Protein AF-A0A958G835-F1 (afdb_monomer_lite)

Secondary structure (DSSP, 8-state):
---HHHHHHHHHHHHHHHHH--TT-HHHHHHHHHHHHHHHHHTT-HHHHHHHHHHHHHH-SSGGGGHHHHHHHHHHHHHHT-HHHHHHHHHHHHHH-TT-TTHHHHHHHHHHHHHHTT-HHHHHHHHHHHHHH-TT-TTGGGHHHHHHHHHHHHHHHHHHHTT-

pLDDT: mean 92.44, std 12.79, range [40.66, 98.88]

Sequence (164 aa):
LFVRNRSLEAKPFLIRALALLLPEELDYRQSTRYYLGFIAFFEGEYARAEGYFREIIAAAPAPVGQAPGYFGLAHIHYQHKDFQEVIDLCQQIIRLDAQFYDMETIAYFLCKSYMELALWQQLALFLPELLNRYPDGRYQSVYPELQKALQDSQRTAGNRMDLN

Radius of gyration: 18.67 Å; chains: 1; bounding box: 42×29×61 Å

Structure (mmCIF, N/CA/C/O backbone):
data_AF-A0A958G835-F1
#
_entry.id   AF-A0A958G835-F1
#
loop_
_atom_site.group_PDB
_atom_site.id
_atom_site.type_symbol
_atom_site.label_atom_id
_atom_site.label_alt_id
_atom_site.label_comp_id
_atom_site.label_asym_id
_atom_site.label_entity_id
_atom_site.label_seq_id
_atom_site.pdbx_PDB_ins_code
_atom_site.Cartn_x
_atom_site.Cartn_y
_atom_site.Cartn_z
_atom_site.occupancy
_atom_site.B_iso_or_equiv
_atom_site.auth_seq_id
_atom_site.auth_comp_id
_atom_site.auth_asym_id
_atom_site.auth_atom_id
_atom_site.pdbx_PDB_model_num
ATOM 1 N N . LEU A 1 1 ? 2.054 15.227 -5.617 1.00 40.66 1 LEU A N 1
ATOM 2 C CA . LEU A 1 1 ? 0.598 15.001 -5.783 1.00 40.66 1 LEU A CA 1
ATOM 3 C C . LEU A 1 1 ? 0.266 14.940 -7.272 1.00 40.66 1 LEU A C 1
ATOM 5 O O . LEU A 1 1 ? 0.269 15.960 -7.950 1.00 40.66 1 LEU A O 1
ATOM 9 N N . PHE A 1 2 ? 0.086 13.723 -7.783 1.00 42.00 2 PHE A N 1
ATOM 10 C CA . PHE A 1 2 ? -0.263 13.414 -9.171 1.00 42.00 2 PHE A CA 1
ATOM 11 C C . PHE A 1 2 ? -1.786 13.593 -9.310 1.00 42.00 2 PHE A C 1
ATOM 13 O O . PHE A 1 2 ? -2.561 12.775 -8.827 1.00 42.00 2 PHE A O 1
ATOM 20 N N . VAL A 1 3 ? -2.235 14.733 -9.837 1.00 47.31 3 VAL A N 1
ATOM 21 C CA . VAL A 1 3 ? -3.668 15.067 -9.924 1.00 47.31 3 VAL A CA 1
ATOM 22 C C . VAL A 1 3 ? -4.265 14.363 -11.146 1.00 47.31 3 VAL A C 1
ATOM 24 O O . VAL A 1 3 ? -3.707 14.495 -12.233 1.00 47.31 3 VAL A O 1
ATOM 27 N N . ARG A 1 4 ? -5.393 13.655 -10.968 1.00 53.97 4 ARG A N 1
ATOM 28 C CA . ARG A 1 4 ? -6.102 12.773 -11.932 1.00 53.97 4 ARG A CA 1
ATOM 29 C C . ARG A 1 4 ? -6.070 13.170 -13.423 1.00 53.97 4 ARG A C 1
ATOM 31 O O . ARG A 1 4 ? -6.043 12.279 -14.265 1.00 53.97 4 ARG A O 1
ATOM 38 N N . ASN A 1 5 ? -6.046 14.460 -13.765 1.00 52.59 5 ASN A N 1
ATOM 39 C CA . ASN A 1 5 ? -5.983 14.914 -15.162 1.00 52.59 5 ASN A CA 1
ATOM 40 C C . ASN A 1 5 ? -4.581 14.824 -15.793 1.00 52.59 5 ASN A C 1
ATOM 42 O O . ASN A 1 5 ? -4.466 14.513 -16.971 1.00 52.59 5 ASN A O 1
ATOM 46 N N . ARG A 1 6 ? -3.502 15.036 -15.027 1.00 56.19 6 ARG A N 1
ATOM 47 C CA . ARG A 1 6 ? -2.123 14.987 -15.559 1.00 56.19 6 ARG A CA 1
ATOM 48 C C . ARG A 1 6 ? -1.615 13.556 -15.758 1.00 56.19 6 ARG A C 1
ATOM 50 O O . ARG A 1 6 ? -0.723 13.326 -16.569 1.00 56.19 6 ARG A O 1
ATOM 57 N N . SER A 1 7 ? -2.194 12.588 -15.045 1.00 60.19 7 SER A N 1
ATOM 58 C CA . SER A 1 7 ? -1.881 11.160 -15.205 1.00 60.19 7 SER A CA 1
ATOM 59 C C . SER A 1 7 ? -2.231 10.614 -16.584 1.00 60.19 7 SER A C 1
ATOM 61 O O . SER A 1 7 ? -1.484 9.794 -17.115 1.00 60.19 7 SER A O 1
ATOM 63 N N . LEU A 1 8 ? -3.332 11.088 -17.173 1.00 62.44 8 LEU A N 1
ATOM 64 C CA . LEU A 1 8 ? -3.793 10.633 -18.485 1.00 62.44 8 LEU A CA 1
ATOM 65 C C . LEU A 1 8 ? -2.850 11.104 -19.601 1.00 62.44 8 LEU A C 1
ATOM 67 O O . LEU A 1 8 ? -2.545 10.341 -20.515 1.00 62.44 8 LEU A O 1
ATOM 71 N N . GLU A 1 9 ? -2.317 12.323 -19.485 1.00 79.69 9 GLU A N 1
ATOM 72 C CA . GLU A 1 9 ? -1.354 12.876 -20.444 1.00 79.69 9 GLU A CA 1
ATOM 73 C C . GLU A 1 9 ? 0.008 12.168 -20.381 1.00 79.69 9 GLU A C 1
ATOM 75 O O . GLU A 1 9 ? 0.647 11.978 -21.413 1.00 79.69 9 GLU A O 1
ATOM 80 N N . ALA A 1 10 ? 0.449 11.732 -19.195 1.00 83.44 10 ALA A N 1
ATOM 81 C CA . ALA A 1 10 ? 1.749 11.082 -19.007 1.00 83.44 10 ALA A CA 1
ATOM 82 C C . ALA A 1 10 ? 1.792 9.623 -19.503 1.00 83.44 10 ALA A C 1
ATOM 84 O O . ALA A 1 10 ? 2.851 9.143 -19.918 1.00 83.44 10 ALA A O 1
ATOM 85 N N . LYS A 1 11 ? 0.654 8.914 -19.484 1.00 90.31 11 LYS A N 1
ATOM 86 C CA . LYS A 1 11 ? 0.531 7.491 -19.856 1.00 90.31 11 LYS A CA 1
ATOM 87 C C . LYS A 1 11 ? 1.194 7.135 -21.201 1.00 90.31 11 LYS A C 1
ATOM 89 O O . LYS A 1 11 ? 2.030 6.228 -21.199 1.00 90.31 11 LYS A O 1
ATOM 94 N N . PRO A 1 12 ? 0.908 7.809 -22.337 1.00 90.81 12 PRO A N 1
ATOM 95 C CA . PRO A 1 12 ? 1.536 7.466 -23.618 1.00 90.81 12 PRO A CA 1
ATOM 96 C C . PRO A 1 12 ? 3.059 7.661 -23.616 1.00 90.81 12 PRO A C 1
ATOM 98 O O . PRO A 1 12 ? 3.778 6.854 -24.209 1.00 90.81 12 PRO A O 1
ATOM 101 N N . PHE A 1 13 ? 3.571 8.682 -22.921 1.00 92.00 13 PHE A N 1
ATOM 102 C CA . PHE A 1 13 ? 5.013 8.919 -22.815 1.00 92.00 13 PHE A CA 1
ATOM 103 C C . PHE A 1 13 ? 5.705 7.849 -21.971 1.00 92.00 13 PHE A C 1
ATOM 105 O O . PHE A 1 13 ? 6.768 7.377 -22.358 1.00 92.00 13 PHE A O 1
ATOM 112 N N . LEU A 1 14 ? 5.086 7.416 -20.870 1.00 93.19 14 LEU A N 1
ATOM 113 C CA . LEU A 1 14 ? 5.616 6.352 -20.014 1.00 93.19 14 LEU A CA 1
ATOM 114 C C . LEU A 1 14 ? 5.610 4.987 -20.714 1.00 93.19 14 LEU A C 1
ATOM 116 O O . LEU A 1 14 ? 6.579 4.242 -20.602 1.00 93.19 14 LEU A O 1
ATOM 120 N N . ILE A 1 15 ? 4.567 4.671 -21.491 1.00 93.56 15 ILE A N 1
ATOM 121 C CA . ILE A 1 15 ? 4.536 3.452 -22.319 1.00 93.56 15 ILE A CA 1
ATOM 122 C C . ILE A 1 15 ? 5.673 3.481 -23.343 1.00 93.56 15 ILE A C 1
ATOM 124 O O . ILE A 1 15 ? 6.408 2.503 -23.482 1.00 93.56 15 ILE A O 1
ATOM 128 N N . ARG A 1 16 ? 5.847 4.614 -24.039 1.00 93.75 16 ARG A N 1
ATOM 129 C CA . ARG A 1 16 ? 6.935 4.780 -25.006 1.00 93.75 16 ARG A CA 1
ATOM 130 C C . ARG A 1 16 ? 8.304 4.685 -24.336 1.00 93.75 16 ARG A C 1
ATOM 132 O O . ARG A 1 16 ? 9.181 4.029 -24.882 1.00 93.75 16 ARG A O 1
ATOM 139 N N . ALA A 1 17 ? 8.482 5.305 -23.172 1.00 92.81 17 ALA A N 1
ATOM 140 C CA . ALA A 1 17 ? 9.721 5.224 -22.408 1.00 92.81 17 ALA A CA 1
ATOM 141 C C . ALA A 1 17 ? 10.034 3.770 -22.034 1.00 92.81 17 ALA A C 1
ATOM 143 O O . ALA A 1 17 ? 11.113 3.289 -22.354 1.00 92.81 17 ALA A O 1
ATOM 144 N N . LEU A 1 18 ? 9.072 3.030 -21.470 1.00 93.81 18 LEU A N 1
ATOM 145 C CA . LEU A 1 18 ? 9.272 1.627 -21.088 1.00 93.81 18 LEU A CA 1
ATOM 146 C C . LEU A 1 18 ? 9.693 0.736 -22.267 1.00 93.81 18 LEU A C 1
ATOM 148 O O . LEU A 1 18 ? 10.475 -0.194 -22.076 1.00 93.81 18 LEU A O 1
ATOM 152 N N . ALA A 1 19 ? 9.184 1.021 -23.469 1.00 93.31 19 ALA A N 1
ATOM 153 C CA . ALA A 1 19 ? 9.539 0.301 -24.691 1.00 93.31 19 ALA A CA 1
ATOM 154 C C . ALA A 1 19 ? 10.948 0.634 -25.217 1.00 93.31 19 ALA A C 1
ATOM 156 O O . ALA A 1 19 ? 11.521 -0.170 -25.948 1.00 93.31 19 ALA A O 1
ATOM 157 N N . LEU A 1 20 ? 11.489 1.806 -24.874 1.00 94.50 20 LEU A N 1
ATOM 158 C CA . LEU A 1 20 ? 12.822 2.255 -25.288 1.00 94.50 20 LEU A CA 1
ATOM 159 C C . LEU A 1 20 ? 13.911 1.921 -24.261 1.00 94.50 20 LEU A C 1
ATOM 161 O O . LEU A 1 20 ? 15.076 1.859 -24.638 1.00 94.50 20 LEU A O 1
ATOM 165 N N . LEU A 1 21 ? 13.538 1.711 -22.994 1.00 94.38 21 LEU A N 1
ATOM 166 C CA . LEU A 1 21 ? 14.477 1.404 -21.918 1.00 94.38 21 LEU A CA 1
ATOM 167 C C . LEU A 1 21 ? 15.092 0.008 -22.071 1.00 94.38 21 LEU A C 1
ATOM 169 O O . LEU A 1 21 ? 14.379 -1.006 -22.138 1.00 94.38 21 LEU A O 1
ATOM 173 N N . LEU A 1 22 ? 16.419 -0.031 -22.031 1.00 92.75 22 LEU A N 1
ATOM 174 C CA . LEU A 1 22 ? 17.227 -1.240 -22.088 1.00 92.75 22 LEU A CA 1
ATOM 175 C C . LEU A 1 22 ? 17.101 -2.051 -20.785 1.00 92.75 22 LEU A C 1
ATOM 177 O O . LEU A 1 22 ? 16.821 -1.477 -19.731 1.00 92.75 22 LEU A O 1
ATOM 181 N N . PRO A 1 23 ? 17.289 -3.384 -20.808 1.00 86.94 23 PRO A N 1
ATOM 182 C CA . PRO A 1 23 ? 17.172 -4.227 -19.613 1.00 86.94 23 PRO A CA 1
ATOM 183 C C . PRO A 1 23 ? 18.039 -3.784 -18.422 1.00 86.94 23 PRO A C 1
ATOM 185 O O . PRO A 1 23 ? 17.600 -3.902 -17.279 1.00 86.94 23 PRO A O 1
ATOM 188 N N . GLU A 1 24 ? 19.233 -3.256 -18.686 1.00 90.06 24 GLU A N 1
ATOM 189 C CA . GLU A 1 24 ? 20.180 -2.726 -17.700 1.00 90.06 24 GLU A CA 1
ATOM 190 C C . GLU A 1 24 ? 19.716 -1.420 -17.034 1.00 90.06 24 GLU A C 1
ATOM 192 O O . GLU A 1 24 ? 20.169 -1.094 -15.939 1.00 90.06 24 GLU A O 1
ATOM 197 N N . GLU A 1 25 ? 18.762 -0.701 -17.630 1.00 91.69 25 GLU A N 1
ATOM 198 C CA . GLU A 1 25 ? 18.178 0.534 -17.089 1.00 91.69 25 GLU A CA 1
ATOM 199 C C . GLU A 1 25 ? 17.079 0.230 -16.057 1.00 91.69 25 GLU A C 1
ATOM 201 O O . GLU A 1 25 ? 15.979 0.794 -16.074 1.00 91.69 25 GLU A O 1
ATOM 206 N N . LEU A 1 26 ? 17.366 -0.714 -15.159 1.00 92.00 26 LEU A N 1
ATOM 207 C CA . LEU A 1 26 ? 16.387 -1.330 -14.272 1.00 92.00 26 LEU A CA 1
ATOM 208 C C . LEU A 1 26 ? 15.650 -0.296 -13.419 1.00 92.00 26 LEU A C 1
ATOM 210 O O . LEU A 1 26 ? 14.424 -0.325 -13.378 1.00 92.00 26 LEU A O 1
ATOM 214 N N . ASP A 1 27 ? 16.358 0.662 -12.824 1.00 91.81 27 ASP A N 1
ATOM 215 C CA . ASP A 1 27 ? 15.759 1.696 -11.970 1.00 91.81 27 ASP A CA 1
ATOM 216 C C . ASP A 1 27 ? 14.719 2.542 -12.721 1.00 91.81 27 ASP A C 1
ATOM 218 O O . ASP A 1 27 ? 13.626 2.810 -12.206 1.00 91.81 27 ASP A O 1
ATOM 222 N N . TYR A 1 28 ? 15.006 2.901 -13.976 1.00 94.12 28 TYR A N 1
ATOM 223 C CA . TYR A 1 28 ? 14.070 3.636 -14.826 1.00 94.12 28 TYR A CA 1
ATOM 224 C C . TYR A 1 28 ? 12.887 2.763 -15.235 1.00 94.12 28 TYR A C 1
ATOM 226 O O . TYR A 1 28 ? 11.746 3.234 -15.229 1.00 94.12 28 TYR A O 1
ATOM 234 N N . ARG A 1 29 ? 13.115 1.480 -15.540 1.00 96.12 29 ARG A N 1
ATOM 235 C CA . ARG A 1 29 ? 12.037 0.535 -15.873 1.00 96.12 29 ARG A CA 1
ATOM 236 C C . ARG A 1 29 ? 11.110 0.316 -14.686 1.00 96.12 29 ARG A C 1
ATOM 238 O O . ARG A 1 29 ? 9.893 0.340 -14.861 1.00 96.12 29 ARG A O 1
ATOM 245 N N . GLN A 1 30 ? 11.667 0.142 -13.489 1.00 95.56 30 GLN A N 1
ATOM 246 C CA . GLN A 1 30 ? 10.905 -0.048 -12.259 1.00 95.56 30 GLN A CA 1
ATOM 247 C C . GLN A 1 30 ? 10.095 1.195 -11.906 1.00 95.56 30 GLN A C 1
ATOM 249 O O . GLN A 1 30 ? 8.887 1.102 -11.689 1.00 95.56 30 GLN A O 1
ATOM 254 N N . SER A 1 31 ? 10.722 2.370 -11.960 1.00 95.31 31 SER A N 1
ATOM 255 C CA . SER A 1 31 ? 10.029 3.645 -11.750 1.00 95.31 31 SER A CA 1
ATOM 256 C C . SER A 1 31 ? 8.904 3.851 -12.773 1.00 95.31 31 SER A C 1
ATOM 258 O O . SER A 1 31 ? 7.793 4.239 -12.420 1.00 95.31 31 SER A O 1
ATOM 260 N N . THR A 1 32 ? 9.151 3.534 -14.048 1.00 96.56 32 THR A N 1
ATOM 261 C CA . THR A 1 32 ? 8.147 3.666 -15.118 1.00 96.56 32 THR A CA 1
ATOM 262 C C . THR A 1 32 ? 6.964 2.723 -14.905 1.00 96.56 32 THR A C 1
ATOM 264 O O . THR A 1 32 ? 5.814 3.150 -15.012 1.00 96.56 32 THR A O 1
ATOM 267 N N . ARG A 1 33 ? 7.221 1.457 -14.549 1.00 97.56 33 ARG A N 1
ATOM 268 C CA . ARG A 1 33 ? 6.175 0.484 -14.188 1.00 97.56 33 ARG A CA 1
ATOM 269 C C . ARG A 1 33 ? 5.378 0.933 -12.977 1.00 97.56 33 ARG A C 1
ATOM 271 O O . ARG A 1 33 ? 4.159 0.832 -13.005 1.00 97.56 33 ARG A O 1
ATOM 278 N N . TYR A 1 34 ? 6.041 1.469 -11.957 1.00 97.56 34 TYR A N 1
ATOM 279 C CA . TYR A 1 34 ? 5.384 1.998 -10.767 1.00 97.56 34 TYR A CA 1
ATOM 280 C C . TYR A 1 34 ? 4.352 3.072 -11.138 1.00 97.56 34 TYR A C 1
ATOM 282 O O . TYR A 1 34 ? 3.178 2.956 -10.783 1.00 97.56 34 TYR A O 1
ATOM 290 N N . TYR A 1 35 ? 4.742 4.068 -11.941 1.00 96.31 35 TYR A N 1
ATOM 291 C CA . TYR A 1 35 ? 3.813 5.108 -12.391 1.00 96.31 35 TYR A CA 1
ATOM 292 C C . TYR A 1 35 ? 2.697 4.567 -13.289 1.00 96.31 35 TYR A C 1
ATOM 294 O O . TYR A 1 35 ? 1.542 4.947 -13.110 1.00 96.31 35 TYR A O 1
ATOM 302 N N . LEU A 1 36 ? 3.007 3.665 -14.226 1.00 97.19 36 LEU A N 1
ATOM 303 C CA . LEU A 1 36 ? 1.992 3.030 -15.073 1.00 97.19 36 LEU A CA 1
ATOM 304 C C . LEU A 1 36 ? 0.996 2.191 -14.260 1.00 97.19 36 LEU A C 1
ATOM 306 O O . LEU A 1 36 ? -0.196 2.217 -14.561 1.00 97.19 36 LEU A O 1
ATOM 310 N N . GLY A 1 37 ? 1.465 1.511 -13.212 1.00 97.75 37 GLY A N 1
ATOM 311 C CA . GLY A 1 37 ? 0.640 0.774 -12.259 1.00 97.75 37 GLY A CA 1
ATOM 312 C C . GLY A 1 37 ? -0.364 1.680 -11.560 1.00 97.75 37 GLY A C 1
ATOM 313 O O . GLY A 1 37 ? -1.563 1.416 -11.594 1.00 97.75 37 GLY A O 1
ATOM 314 N N . PHE A 1 38 ? 0.096 2.804 -11.006 1.00 96.81 38 PHE A N 1
ATOM 315 C CA . PHE A 1 38 ? -0.798 3.764 -10.357 1.00 96.81 38 PHE A CA 1
ATOM 316 C C . PHE A 1 38 ? -1.732 4.483 -11.335 1.00 96.81 38 PHE A C 1
ATOM 318 O O . PHE A 1 38 ? -2.890 4.713 -10.997 1.00 96.81 38 PHE A O 1
ATOM 325 N N . ILE A 1 39 ? -1.286 4.799 -12.555 1.00 95.62 39 ILE A N 1
ATOM 326 C CA . ILE A 1 39 ? -2.170 5.341 -13.600 1.00 95.62 39 ILE A CA 1
ATOM 327 C C . ILE A 1 39 ? -3.304 4.351 -13.897 1.00 95.62 39 ILE A C 1
ATOM 329 O O . ILE A 1 39 ? -4.468 4.733 -13.803 1.00 95.62 39 ILE A O 1
ATOM 333 N N . ALA A 1 40 ? -2.970 3.084 -14.164 1.00 96.19 40 ALA A N 1
ATOM 334 C CA . ALA A 1 40 ? -3.956 2.036 -14.415 1.00 96.19 40 ALA A CA 1
ATOM 335 C C . ALA A 1 40 ? -4.910 1.851 -13.220 1.00 96.19 40 ALA A C 1
ATOM 337 O O . ALA A 1 40 ? -6.119 1.743 -13.407 1.00 96.19 40 ALA A O 1
ATOM 338 N N . PHE A 1 41 ? -4.397 1.895 -11.985 1.00 97.00 41 PHE A N 1
ATOM 339 C CA . PHE A 1 41 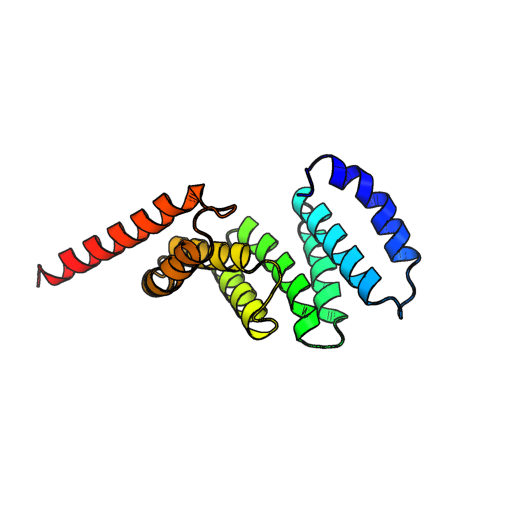? -5.213 1.844 -10.769 1.00 97.00 41 PHE A CA 1
ATOM 340 C C . PHE A 1 41 ? -6.233 2.991 -10.708 1.00 97.00 41 PHE A C 1
ATOM 342 O O . PHE A 1 41 ? -7.413 2.755 -10.449 1.00 97.00 41 PHE A O 1
ATOM 349 N N . PHE A 1 42 ? -5.811 4.231 -10.978 1.00 94.31 42 PHE A N 1
ATOM 350 C CA . PHE A 1 42 ? -6.707 5.392 -10.947 1.00 94.31 42 PHE A CA 1
ATOM 351 C C . PHE A 1 42 ? -7.730 5.413 -12.090 1.00 94.31 42 PHE A C 1
ATOM 353 O O . PHE A 1 42 ? -8.775 6.048 -11.941 1.00 94.31 42 PHE A O 1
ATOM 360 N N . GLU A 1 43 ? -7.451 4.724 -13.197 1.00 94.00 43 GLU A N 1
ATOM 361 C CA . GLU A 1 43 ? -8.391 4.485 -14.301 1.00 94.00 43 GLU A CA 1
ATOM 362 C C . GLU A 1 43 ? -9.346 3.305 -14.033 1.00 94.00 43 GLU A C 1
ATOM 364 O O . GLU A 1 43 ? -10.263 3.072 -14.816 1.00 94.00 43 GLU A O 1
ATOM 369 N N . GLY A 1 44 ? -9.159 2.564 -12.933 1.00 95.12 44 GLY A N 1
ATOM 370 C CA . GLY A 1 44 ? -9.935 1.360 -12.616 1.00 95.12 44 GLY A CA 1
ATOM 371 C C . GLY A 1 44 ? -9.497 0.109 -13.388 1.00 95.12 44 GLY A C 1
ATOM 372 O O . GLY A 1 44 ? -10.145 -0.931 -13.298 1.00 95.12 44 GLY A O 1
ATOM 373 N N . GLU A 1 45 ? -8.383 0.167 -14.124 1.00 97.38 45 GLU A N 1
ATOM 374 C CA . GLU A 1 45 ? -7.779 -0.964 -14.838 1.00 97.38 45 GLU A CA 1
ATOM 375 C C . GLU A 1 45 ? -6.981 -1.862 -13.859 1.00 97.38 45 GLU A C 1
ATOM 377 O O . GLU A 1 45 ? -5.777 -2.074 -14.026 1.00 97.38 45 GLU A O 1
ATOM 382 N N . TYR A 1 46 ? -7.627 -2.391 -12.811 1.00 97.56 46 TYR A N 1
ATOM 383 C CA . TYR A 1 46 ? -6.943 -3.067 -11.692 1.00 97.56 46 TYR A CA 1
ATOM 384 C C . TYR A 1 46 ? -6.080 -4.262 -12.113 1.00 97.56 46 TYR A C 1
ATOM 386 O O . TYR A 1 46 ? -4.950 -4.382 -11.649 1.00 97.56 46 TYR A O 1
ATOM 394 N N . ALA A 1 47 ? -6.548 -5.096 -13.047 1.00 98.25 47 ALA A N 1
ATOM 395 C CA . ALA A 1 47 ? -5.768 -6.233 -13.548 1.00 98.25 47 ALA A CA 1
ATOM 396 C C . ALA A 1 47 ? -4.466 -5.792 -14.246 1.00 98.25 47 ALA A C 1
ATOM 398 O O . ALA A 1 47 ? -3.427 -6.444 -14.146 1.00 98.25 47 ALA A O 1
ATOM 399 N N . ARG A 1 48 ? -4.501 -4.650 -14.940 1.00 97.94 48 ARG A N 1
ATOM 400 C CA . ARG A 1 48 ? -3.317 -4.084 -15.591 1.00 97.94 48 ARG A CA 1
ATOM 401 C C . ARG A 1 48 ? -2.379 -3.443 -14.570 1.00 97.94 48 ARG A C 1
ATOM 403 O O . ARG A 1 48 ? -1.166 -3.614 -14.675 1.00 97.94 48 ARG A O 1
ATOM 410 N N . ALA A 1 49 ? -2.934 -2.737 -13.585 1.00 98.56 49 ALA A N 1
ATOM 411 C CA . ALA A 1 49 ? -2.171 -2.189 -12.468 1.00 98.56 49 ALA A CA 1
ATOM 412 C C . ALA A 1 49 ? -1.408 -3.297 -11.727 1.00 98.56 49 ALA A C 1
ATOM 414 O O . ALA A 1 49 ? -0.200 -3.192 -11.521 1.00 98.56 49 ALA A O 1
ATOM 415 N N . GLU A 1 50 ? -2.096 -4.398 -11.420 1.00 98.69 50 GLU A N 1
ATOM 416 C CA . GLU A 1 50 ? -1.514 -5.590 -10.809 1.00 98.69 50 GLU A CA 1
ATOM 417 C C . GLU A 1 50 ? -0.365 -6.161 -11.646 1.00 98.69 50 GLU A C 1
ATOM 419 O O . GLU A 1 50 ? 0.697 -6.451 -11.096 1.00 98.69 50 GLU A O 1
ATOM 424 N N . GLY A 1 51 ? -0.534 -6.268 -12.970 1.00 98.62 51 GLY A N 1
ATOM 425 C CA . GLY A 1 51 ? 0.529 -6.704 -13.878 1.00 98.62 51 GLY A CA 1
ATOM 426 C C . GLY A 1 51 ? 1.803 -5.867 -13.736 1.00 98.62 51 GLY A C 1
ATOM 427 O O . GLY A 1 51 ? 2.883 -6.419 -13.520 1.00 98.62 51 GLY A O 1
ATOM 428 N N . TYR A 1 52 ? 1.679 -4.535 -13.754 1.00 98.62 52 TYR A N 1
ATOM 429 C CA . TYR A 1 52 ? 2.826 -3.643 -13.564 1.00 98.62 52 TYR A CA 1
ATOM 430 C C . TYR A 1 52 ? 3.496 -3.827 -12.198 1.00 98.62 52 TYR A C 1
ATOM 432 O O . TYR A 1 52 ? 4.722 -3.900 -12.126 1.00 98.62 52 TYR A O 1
ATOM 440 N N . PHE A 1 53 ? 2.719 -3.937 -11.119 1.00 98.75 53 PHE A N 1
ATOM 441 C CA . PHE A 1 53 ? 3.267 -4.112 -9.773 1.00 98.75 53 PHE A CA 1
ATOM 442 C C . PHE A 1 53 ? 3.931 -5.481 -9.571 1.00 98.75 53 PHE A C 1
ATOM 444 O O . PHE A 1 53 ? 4.981 -5.566 -8.930 1.00 98.75 53 PHE A O 1
ATOM 451 N N . ARG A 1 54 ? 3.390 -6.548 -10.170 1.00 98.62 54 ARG A N 1
ATOM 452 C CA . ARG A 1 54 ? 4.011 -7.882 -10.162 1.00 98.62 54 ARG A CA 1
ATOM 453 C C . ARG A 1 54 ? 5.314 -7.920 -10.952 1.00 98.62 54 ARG A C 1
ATOM 455 O O . ARG A 1 54 ? 6.261 -8.567 -10.511 1.00 98.62 54 ARG A O 1
ATOM 462 N N . GLU A 1 55 ? 5.407 -7.195 -12.066 1.00 98.19 55 GLU A N 1
ATOM 463 C CA . GLU A 1 55 ? 6.675 -7.047 -12.787 1.00 98.19 55 GLU A CA 1
ATOM 464 C C . GLU A 1 55 ? 7.746 -6.346 -11.941 1.00 98.19 55 GLU A C 1
ATOM 466 O O . GLU A 1 55 ? 8.926 -6.681 -12.071 1.00 98.19 55 GLU A O 1
ATOM 471 N N . ILE A 1 56 ? 7.358 -5.420 -11.051 1.00 98.31 56 ILE A N 1
ATOM 472 C CA . ILE A 1 56 ? 8.306 -4.800 -10.116 1.00 98.31 56 ILE A CA 1
ATOM 473 C C . ILE A 1 56 ? 8.882 -5.833 -9.160 1.00 98.31 56 ILE A C 1
ATOM 475 O O . ILE A 1 56 ? 10.100 -5.951 -9.044 1.00 98.31 56 ILE A O 1
ATOM 479 N N . ILE A 1 57 ? 8.008 -6.625 -8.537 1.00 98.44 57 ILE A N 1
ATOM 480 C CA . ILE A 1 57 ? 8.401 -7.681 -7.599 1.00 98.44 57 ILE A CA 1
ATOM 481 C C . ILE A 1 57 ? 9.317 -8.701 -8.290 1.00 98.44 57 ILE A C 1
ATOM 483 O O . ILE A 1 57 ? 10.364 -9.052 -7.751 1.00 98.44 57 ILE A O 1
ATOM 487 N N . ALA A 1 58 ? 8.951 -9.151 -9.493 1.00 97.69 58 ALA A N 1
ATOM 488 C CA . ALA A 1 58 ? 9.676 -10.195 -10.213 1.00 97.69 58 ALA A CA 1
ATOM 489 C C . ALA A 1 58 ? 11.060 -9.752 -10.714 1.00 97.69 58 ALA A C 1
ATOM 491 O O . ALA A 1 58 ? 11.978 -10.565 -10.771 1.00 97.69 58 ALA A O 1
ATOM 492 N N . ALA A 1 59 ? 11.215 -8.480 -11.091 1.00 96.31 59 ALA A N 1
ATOM 493 C CA . ALA A 1 59 ? 12.466 -7.956 -11.639 1.00 96.31 59 ALA A CA 1
ATOM 494 C C . ALA A 1 59 ? 13.339 -7.230 -10.597 1.00 96.31 59 ALA A C 1
ATOM 496 O O . ALA A 1 59 ? 14.346 -6.626 -10.965 1.00 96.31 59 ALA A O 1
ATOM 497 N N . ALA A 1 60 ? 12.969 -7.250 -9.313 1.00 95.69 60 ALA A N 1
ATOM 498 C CA . ALA A 1 60 ? 13.775 -6.658 -8.252 1.00 95.69 60 ALA A CA 1
ATOM 499 C C . ALA A 1 60 ? 15.058 -7.485 -8.011 1.00 95.69 60 ALA A C 1
ATOM 501 O O . ALA A 1 60 ? 14.966 -8.683 -7.741 1.00 95.69 60 ALA A O 1
ATOM 502 N N . PRO A 1 61 ? 16.256 -6.871 -8.045 1.00 94.12 61 PRO A N 1
ATOM 503 C CA . PRO A 1 61 ? 17.522 -7.592 -7.884 1.00 94.12 61 PRO A CA 1
ATOM 504 C C . PRO A 1 61 ? 17.809 -7.958 -6.421 1.00 94.12 61 PRO A C 1
ATOM 506 O O . PRO A 1 61 ? 18.618 -8.838 -6.140 1.00 94.12 61 PRO A O 1
ATOM 509 N N . ALA A 1 62 ? 17.147 -7.278 -5.483 1.00 95.62 62 ALA A N 1
ATOM 510 C CA . ALA A 1 62 ? 17.246 -7.504 -4.052 1.00 95.62 62 ALA A CA 1
ATOM 511 C C . ALA A 1 62 ? 15.852 -7.407 -3.408 1.00 95.62 62 ALA A C 1
ATOM 513 O O . ALA A 1 62 ? 14.994 -6.694 -3.940 1.00 95.62 62 ALA A O 1
ATOM 514 N N . PRO A 1 63 ? 15.623 -8.053 -2.246 1.00 95.88 63 PRO A N 1
ATOM 515 C CA . PRO A 1 63 ? 14.310 -8.078 -1.598 1.00 95.88 63 PRO A CA 1
ATOM 516 C C . PRO A 1 63 ? 13.709 -6.688 -1.344 1.00 95.88 63 PRO A C 1
ATOM 518 O O . PRO A 1 63 ? 12.526 -6.482 -1.600 1.00 95.88 63 PRO A O 1
ATOM 521 N N . VAL A 1 64 ? 14.525 -5.712 -0.927 1.00 96.75 64 VAL A N 1
ATOM 522 C CA . VAL A 1 64 ? 14.088 -4.321 -0.691 1.00 96.75 64 VAL A CA 1
ATOM 523 C C . VAL A 1 64 ? 13.430 -3.694 -1.930 1.00 96.75 64 VAL A C 1
ATOM 525 O O . VAL A 1 64 ? 12.432 -2.987 -1.820 1.00 96.75 64 VAL A O 1
ATOM 528 N N . GLY A 1 65 ? 13.904 -4.034 -3.135 1.00 96.81 65 GLY A N 1
ATOM 529 C CA . GLY A 1 65 ? 13.363 -3.524 -4.398 1.00 96.81 65 GLY A CA 1
ATOM 530 C C . GLY A 1 65 ? 11.968 -4.052 -4.748 1.00 96.81 65 GLY A C 1
ATOM 531 O O . GLY A 1 65 ? 11.342 -3.538 -5.670 1.00 96.81 65 GLY A O 1
ATOM 532 N N . GLN A 1 66 ? 11.458 -5.055 -4.024 1.00 98.31 66 GLN A N 1
ATOM 533 C CA . GLN A 1 66 ? 10.098 -5.572 -4.212 1.00 98.31 66 GLN A CA 1
ATOM 534 C C . GLN A 1 66 ? 9.042 -4.710 -3.508 1.00 98.31 66 GLN A C 1
ATOM 536 O O . GLN A 1 66 ? 7.872 -4.734 -3.898 1.00 98.31 66 GLN A O 1
ATOM 541 N N . ALA A 1 67 ? 9.438 -3.943 -2.484 1.00 98.50 67 ALA A N 1
ATOM 542 C CA . ALA A 1 67 ? 8.531 -3.153 -1.655 1.00 98.50 67 ALA A CA 1
ATOM 543 C C . ALA A 1 67 ? 7.600 -2.219 -2.461 1.00 98.50 67 ALA A C 1
ATOM 545 O O . ALA A 1 67 ? 6.397 -2.223 -2.189 1.00 98.50 67 ALA A O 1
ATOM 546 N N . PRO A 1 68 ? 8.061 -1.494 -3.507 1.00 98.50 68 PRO A N 1
ATOM 547 C CA . PRO A 1 68 ? 7.175 -0.647 -4.310 1.00 98.50 68 PRO A CA 1
ATOM 548 C C . PRO A 1 68 ? 6.076 -1.421 -5.050 1.00 98.50 68 PRO A C 1
ATOM 550 O O . PRO A 1 68 ? 4.975 -0.901 -5.227 1.00 98.50 68 PRO A O 1
ATOM 553 N N . GLY A 1 69 ? 6.346 -2.662 -5.466 1.00 98.69 69 GLY A N 1
ATOM 554 C CA . GLY A 1 69 ? 5.344 -3.515 -6.101 1.00 98.69 69 GLY A CA 1
ATOM 555 C C . GLY A 1 69 ? 4.295 -3.999 -5.100 1.00 98.69 69 GLY A C 1
ATOM 556 O O . GLY A 1 69 ? 3.101 -3.850 -5.349 1.00 98.69 69 GLY A O 1
ATOM 557 N N . TYR A 1 70 ? 4.714 -4.478 -3.923 1.00 98.88 70 TYR A N 1
ATOM 558 C CA . TYR A 1 70 ? 3.770 -4.841 -2.857 1.00 98.88 70 TYR A CA 1
ATOM 559 C C . TYR A 1 70 ? 2.920 -3.650 -2.400 1.00 98.88 70 TYR A C 1
ATOM 561 O O . TYR A 1 70 ? 1.733 -3.816 -2.134 1.00 98.88 70 TYR A O 1
ATOM 569 N N . PHE A 1 71 ? 3.485 -2.440 -2.376 1.00 98.88 71 PHE A N 1
ATOM 570 C CA . PHE A 1 71 ? 2.747 -1.217 -2.055 1.00 98.88 71 PHE A CA 1
ATOM 571 C C . PHE A 1 71 ? 1.623 -0.925 -3.056 1.00 98.88 71 PHE A C 1
ATOM 573 O O . PHE A 1 71 ? 0.508 -0.579 -2.658 1.00 98.88 71 PHE A O 1
ATOM 580 N N . GLY A 1 72 ? 1.887 -1.114 -4.350 1.00 98.69 72 GLY A N 1
ATOM 581 C CA . GLY A 1 72 ? 0.865 -1.015 -5.388 1.00 98.69 72 GLY A CA 1
ATOM 582 C C . GLY A 1 72 ? -0.230 -2.077 -5.255 1.00 98.69 72 GLY A C 1
ATOM 583 O O . GLY A 1 72 ? -1.414 -1.759 -5.362 1.00 98.69 72 GLY A O 1
ATOM 584 N N . LEU A 1 73 ? 0.137 -3.324 -4.938 1.00 98.88 73 LEU A N 1
ATOM 585 C CA . LEU A 1 73 ? -0.838 -4.389 -4.666 1.00 98.88 73 LEU A CA 1
ATOM 586 C C . LEU A 1 73 ? -1.698 -4.081 -3.433 1.00 98.88 73 LEU A C 1
ATOM 588 O O . LEU A 1 73 ? -2.908 -4.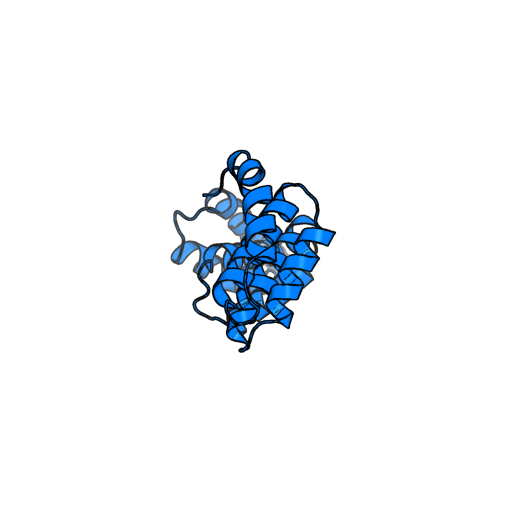295 -3.473 1.00 98.88 73 LEU A O 1
ATOM 592 N N . ALA A 1 74 ? -1.116 -3.510 -2.374 1.00 98.88 74 ALA A N 1
ATOM 593 C CA . ALA A 1 74 ? -1.864 -3.116 -1.182 1.00 98.88 74 ALA A CA 1
ATOM 594 C C . ALA A 1 74 ? -2.950 -2.078 -1.511 1.00 98.88 74 ALA A C 1
ATOM 596 O O . ALA A 1 74 ? -4.050 -2.159 -0.976 1.00 98.88 74 ALA A O 1
ATOM 597 N N . HIS A 1 75 ? -2.694 -1.150 -2.442 1.00 98.75 75 HIS A N 1
ATOM 598 C CA . HIS A 1 75 ? -3.714 -0.202 -2.911 1.00 98.75 75 HIS A CA 1
ATOM 599 C C . HIS A 1 75 ? -4.871 -0.893 -3.637 1.00 98.75 75 HIS A C 1
ATOM 601 O O . HIS A 1 75 ? -6.028 -0.528 -3.427 1.00 98.75 75 HIS A O 1
ATOM 607 N N . ILE A 1 76 ? -4.570 -1.887 -4.478 1.00 98.75 76 ILE A N 1
ATOM 608 C CA . ILE A 1 76 ? -5.587 -2.666 -5.198 1.00 98.75 76 ILE A CA 1
ATOM 609 C C . ILE A 1 76 ? -6.465 -3.433 -4.205 1.00 98.75 76 ILE A C 1
ATOM 611 O O . ILE A 1 76 ? -7.686 -3.299 -4.242 1.00 98.75 76 ILE A O 1
ATOM 615 N N . HIS A 1 77 ? -5.858 -4.175 -3.280 1.00 98.81 77 HIS A N 1
ATOM 616 C CA . HIS A 1 77 ? -6.601 -4.934 -2.271 1.00 98.81 77 HIS A CA 1
ATOM 617 C C . HIS A 1 77 ? -7.404 -4.027 -1.338 1.00 98.81 77 HIS A C 1
ATOM 619 O O . HIS A 1 77 ? -8.564 -4.307 -1.046 1.00 98.81 77 HIS A O 1
ATOM 625 N N . TYR A 1 78 ? -6.848 -2.878 -0.950 1.00 98.69 78 TYR A N 1
ATOM 626 C CA . TYR A 1 78 ? -7.572 -1.894 -0.153 1.00 98.69 78 TYR A CA 1
ATOM 627 C C . TYR A 1 78 ? -8.808 -1.358 -0.889 1.00 98.69 78 TYR A C 1
ATOM 629 O O . TYR A 1 78 ? -9.885 -1.248 -0.303 1.00 98.69 78 TYR A O 1
ATOM 637 N N . GLN A 1 79 ? -8.686 -1.086 -2.190 1.00 98.25 79 GLN A N 1
ATOM 638 C CA . GLN A 1 79 ? -9.804 -0.669 -3.037 1.00 98.25 79 GLN A CA 1
ATOM 639 C C . GLN A 1 79 ? -10.892 -1.750 -3.158 1.00 98.25 79 GLN A C 1
ATOM 641 O O . GLN A 1 79 ? -12.076 -1.417 -3.225 1.00 98.25 79 GLN A O 1
ATOM 646 N N . HIS A 1 80 ? -10.511 -3.029 -3.155 1.00 98.38 80 HIS A N 1
ATOM 647 C CA . HIS A 1 80 ? -11.441 -4.162 -3.138 1.00 98.38 80 HIS A CA 1
ATOM 648 C C . HIS A 1 80 ? -11.961 -4.527 -1.742 1.00 98.38 80 HIS A C 1
ATOM 650 O O . HIS A 1 80 ? -12.891 -5.322 -1.641 1.00 98.38 80 HIS A O 1
ATOM 656 N N . LYS A 1 81 ? -11.449 -3.878 -0.686 1.00 98.50 81 LYS A N 1
ATOM 657 C CA . LYS A 1 81 ? -11.750 -4.170 0.726 1.00 98.50 81 LYS A CA 1
ATOM 658 C C . LYS A 1 81 ? -11.269 -5.552 1.187 1.00 98.50 81 LYS A C 1
ATOM 660 O O . LYS A 1 81 ? -11.790 -6.097 2.159 1.00 98.50 81 LYS A O 1
ATOM 665 N N . ASP A 1 82 ? -10.235 -6.078 0.540 1.00 98.62 82 ASP A N 1
ATOM 666 C CA . ASP A 1 82 ? -9.545 -7.310 0.931 1.00 98.62 82 ASP A CA 1
ATOM 667 C C . ASP A 1 82 ? -8.583 -7.001 2.092 1.00 98.62 82 ASP A C 1
ATOM 669 O O . ASP A 1 82 ? -7.363 -6.932 1.943 1.00 98.62 82 ASP A O 1
ATOM 673 N N . PHE A 1 83 ? -9.141 -6.681 3.261 1.00 98.69 83 PHE A N 1
ATOM 674 C CA . PHE A 1 83 ? -8.380 -6.089 4.365 1.00 98.69 83 PHE A CA 1
ATOM 675 C C . PHE A 1 83 ? -7.320 -7.022 4.962 1.00 98.69 83 PHE A C 1
ATOM 677 O O . PHE A 1 83 ? -6.323 -6.535 5.495 1.00 98.69 83 PHE A O 1
ATOM 684 N N . GLN A 1 84 ? -7.496 -8.343 4.866 1.00 98.69 84 GLN A N 1
ATOM 685 C CA . GLN A 1 84 ? -6.488 -9.289 5.344 1.00 98.69 84 GLN A CA 1
ATOM 686 C C . GLN A 1 84 ? -5.243 -9.247 4.448 1.00 98.69 84 GLN A C 1
ATOM 688 O O . GLN A 1 84 ? -4.125 -9.113 4.940 1.00 98.69 84 GLN A O 1
ATOM 693 N N . GLU A 1 85 ? -5.437 -9.244 3.134 1.00 98.75 85 GLU A N 1
ATOM 694 C CA . GLU A 1 85 ? -4.375 -9.122 2.140 1.00 98.75 85 GLU A CA 1
ATOM 695 C C . GLU A 1 85 ? -3.647 -7.780 2.265 1.00 98.75 85 GLU A C 1
ATOM 697 O O . GLU A 1 85 ? -2.420 -7.728 2.165 1.00 98.75 85 GLU A O 1
ATOM 702 N N . VAL A 1 86 ? -4.373 -6.689 2.548 1.00 98.88 86 VAL A N 1
ATOM 70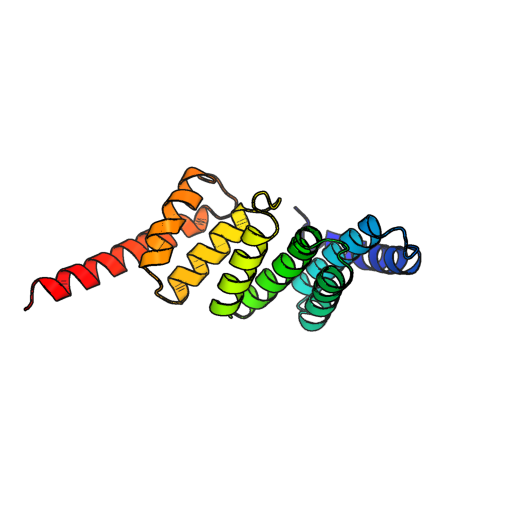3 C CA . VAL A 1 86 ? -3.756 -5.385 2.841 1.00 98.88 86 VAL A CA 1
ATOM 704 C C . VAL A 1 86 ? -2.802 -5.487 4.030 1.00 98.88 86 VAL A C 1
ATOM 706 O O . VAL A 1 86 ? -1.679 -4.989 3.946 1.00 98.88 86 VAL A O 1
ATOM 709 N N . ILE A 1 87 ? -3.216 -6.142 5.121 1.00 98.88 87 ILE A N 1
ATOM 710 C CA . ILE A 1 87 ? -2.367 -6.334 6.304 1.00 98.88 87 ILE A CA 1
ATOM 711 C C . ILE A 1 87 ? -1.105 -7.113 5.934 1.00 98.88 87 ILE A C 1
ATOM 713 O O . ILE A 1 87 ? 0.002 -6.657 6.237 1.00 98.88 87 ILE A O 1
ATOM 717 N N . ASP A 1 88 ? -1.256 -8.241 5.244 1.00 98.81 88 ASP A N 1
ATOM 718 C CA . ASP A 1 88 ? -0.140 -9.118 4.890 1.00 98.81 88 ASP A CA 1
ATOM 719 C C . ASP A 1 88 ? 0.879 -8.399 3.991 1.00 98.81 88 ASP A C 1
ATOM 721 O O . ASP A 1 88 ? 2.093 -8.471 4.225 1.00 98.81 88 ASP A O 1
ATOM 725 N N . LEU A 1 89 ? 0.391 -7.634 3.008 1.00 98.88 89 LEU A N 1
ATOM 726 C CA . LEU A 1 89 ? 1.213 -6.833 2.100 1.00 98.88 89 LEU A CA 1
ATOM 727 C C . LEU A 1 89 ? 1.910 -5.675 2.822 1.00 98.88 89 LEU A C 1
ATOM 729 O O . LEU A 1 89 ? 3.112 -5.479 2.641 1.00 98.88 89 LEU A O 1
ATOM 733 N N . CYS A 1 90 ? 1.203 -4.931 3.674 1.00 98.75 90 CYS A N 1
ATOM 734 C CA . CYS A 1 90 ? 1.790 -3.844 4.461 1.00 98.75 90 CYS A CA 1
ATOM 735 C C . CYS A 1 90 ? 2.894 -4.350 5.396 1.00 98.75 90 CYS A C 1
ATOM 737 O O . CYS A 1 90 ? 3.974 -3.761 5.458 1.00 98.75 90 CYS A O 1
ATOM 739 N N . GLN A 1 91 ? 2.670 -5.473 6.079 1.00 98.44 91 GLN A N 1
ATOM 740 C CA . GLN A 1 91 ? 3.693 -6.088 6.921 1.00 98.44 91 GLN A CA 1
ATOM 741 C C . GLN A 1 91 ? 4.881 -6.602 6.099 1.00 98.44 91 GLN A C 1
ATOM 743 O O . GLN A 1 91 ? 6.023 -6.499 6.547 1.00 98.44 91 GLN A O 1
ATOM 748 N N . GLN A 1 92 ? 4.642 -7.128 4.893 1.00 98.56 92 GLN A N 1
ATOM 749 C CA . GLN A 1 92 ? 5.716 -7.521 3.982 1.00 98.56 92 GLN A CA 1
ATOM 750 C C . GLN A 1 92 ? 6.579 -6.323 3.578 1.00 98.56 92 GLN A C 1
ATOM 752 O O . GLN A 1 92 ? 7.801 -6.435 3.607 1.00 98.56 92 GLN A O 1
ATOM 757 N N . ILE A 1 93 ? 5.974 -5.176 3.263 1.00 98.69 93 ILE A N 1
ATOM 758 C CA . ILE A 1 93 ? 6.716 -3.952 2.934 1.00 98.69 93 ILE A CA 1
ATOM 759 C C . ILE A 1 93 ? 7.603 -3.535 4.107 1.00 98.69 93 ILE A C 1
ATOM 761 O O . ILE A 1 93 ? 8.797 -3.351 3.907 1.00 98.69 93 ILE A O 1
ATOM 765 N N . ILE A 1 94 ? 7.061 -3.487 5.328 1.00 98.12 94 ILE A N 1
ATOM 766 C CA . ILE A 1 94 ? 7.818 -3.110 6.536 1.00 98.12 94 ILE A CA 1
ATOM 767 C C . ILE A 1 94 ? 9.001 -4.059 6.785 1.00 98.12 94 ILE A C 1
ATOM 769 O O . ILE A 1 94 ? 10.074 -3.614 7.185 1.00 98.12 94 ILE A O 1
ATOM 773 N N . ARG A 1 95 ? 8.829 -5.367 6.538 1.00 98.44 95 ARG A N 1
ATOM 774 C CA . ARG A 1 95 ? 9.917 -6.354 6.662 1.00 98.44 95 ARG A CA 1
ATOM 775 C C . ARG A 1 95 ? 11.027 -6.147 5.632 1.00 98.44 95 ARG A C 1
ATOM 777 O O . ARG A 1 95 ? 12.186 -6.407 5.941 1.00 98.44 95 ARG A O 1
ATOM 784 N N . LEU A 1 96 ? 10.672 -5.749 4.413 1.00 97.94 96 LEU A N 1
ATOM 785 C CA . LEU A 1 96 ? 11.619 -5.551 3.314 1.00 97.94 96 LEU A CA 1
ATOM 786 C C . LEU A 1 96 ? 12.320 -4.193 3.383 1.00 97.94 96 LEU A C 1
ATOM 788 O O . LEU A 1 96 ? 13.496 -4.098 3.039 1.00 97.94 96 LEU A O 1
ATOM 792 N N . ASP A 1 97 ? 11.590 -3.165 3.806 1.00 97.75 97 ASP A N 1
ATOM 793 C CA . ASP A 1 97 ? 12.024 -1.777 3.870 1.00 97.75 97 ASP A CA 1
ATOM 794 C C . ASP A 1 97 ? 11.349 -1.059 5.052 1.00 97.75 97 ASP A C 1
ATOM 796 O O . ASP A 1 97 ? 10.257 -0.497 4.944 1.00 97.75 97 ASP A O 1
ATOM 800 N N . ALA A 1 98 ? 12.020 -1.054 6.204 1.00 95.50 98 ALA A N 1
ATOM 801 C CA . ALA A 1 98 ? 11.530 -0.381 7.409 1.00 95.50 98 ALA A CA 1
ATOM 802 C C . ALA A 1 98 ? 11.490 1.157 7.281 1.00 95.50 98 ALA A C 1
ATOM 804 O O . ALA A 1 98 ? 10.930 1.834 8.145 1.00 95.50 98 ALA A O 1
ATOM 805 N N . GLN A 1 99 ? 12.102 1.718 6.232 1.00 95.56 99 GLN A N 1
ATOM 806 C CA . GLN A 1 99 ? 12.139 3.152 5.948 1.00 95.56 99 GLN A CA 1
ATOM 807 C C . GLN A 1 99 ? 11.442 3.485 4.626 1.00 95.56 99 GLN A C 1
ATOM 809 O O . GLN A 1 99 ? 11.754 4.509 4.012 1.00 95.56 99 GLN A O 1
ATOM 814 N N . PHE A 1 100 ? 10.483 2.649 4.212 1.00 97.88 100 PHE A N 1
ATOM 815 C CA . PHE A 1 100 ? 9.737 2.839 2.977 1.00 97.88 100 PHE A CA 1
ATOM 816 C C . PHE A 1 100 ? 9.221 4.277 2.849 1.00 97.88 100 PHE A C 1
ATOM 818 O O . PHE A 1 100 ? 8.728 4.876 3.804 1.00 97.88 100 PHE A O 1
ATOM 825 N N . TYR A 1 101 ? 9.328 4.862 1.658 1.00 95.38 101 TYR A N 1
ATOM 826 C CA . TYR A 1 101 ? 9.116 6.305 1.481 1.00 95.38 101 TYR A CA 1
ATOM 827 C C . TYR A 1 101 ? 7.707 6.787 1.884 1.00 95.38 101 TYR A C 1
ATOM 829 O O . TYR A 1 101 ? 7.531 7.967 2.183 1.00 95.38 101 TYR A O 1
ATOM 837 N N . ASP A 1 102 ? 6.710 5.894 1.902 1.00 97.44 102 ASP A N 1
ATOM 838 C CA . ASP A 1 102 ? 5.325 6.197 2.275 1.00 97.44 102 ASP A CA 1
ATOM 839 C C . ASP A 1 102 ? 4.825 5.343 3.459 1.00 97.44 102 ASP A C 1
ATOM 841 O O . ASP A 1 102 ? 3.819 4.632 3.385 1.00 97.44 102 ASP A O 1
ATOM 845 N N . MET A 1 103 ? 5.544 5.421 4.584 1.00 97.56 103 MET A N 1
ATOM 846 C CA . MET A 1 103 ? 5.140 4.776 5.845 1.00 97.56 103 MET A CA 1
ATOM 847 C C . MET A 1 103 ? 3.799 5.283 6.396 1.00 97.56 103 MET A C 1
ATOM 849 O O . MET A 1 103 ? 3.114 4.546 7.100 1.00 97.56 103 MET A O 1
ATOM 853 N N . GLU A 1 104 ? 3.394 6.512 6.070 1.00 97.81 104 GLU A N 1
ATOM 854 C CA . GLU A 1 104 ? 2.105 7.055 6.505 1.00 97.81 104 GLU A CA 1
ATOM 855 C C . GLU A 1 104 ? 0.932 6.274 5.895 1.00 97.81 104 GLU A C 1
ATOM 857 O O . GLU A 1 104 ? 0.024 5.865 6.617 1.00 97.81 104 GLU A O 1
ATOM 862 N N . THR A 1 105 ? 0.961 6.020 4.580 1.00 98.31 105 THR A N 1
ATOM 863 C CA . THR A 1 105 ? -0.091 5.242 3.904 1.00 98.31 105 THR A CA 1
ATOM 864 C C . THR A 1 105 ? -0.131 3.811 4.424 1.00 98.31 105 THR A C 1
ATOM 866 O O . THR A 1 105 ? -1.212 3.269 4.636 1.00 98.31 105 THR A O 1
ATOM 869 N N . ILE A 1 106 ? 1.035 3.211 4.691 1.00 98.50 106 ILE A N 1
ATOM 870 C CA . ILE A 1 106 ? 1.129 1.871 5.285 1.00 98.50 106 ILE A CA 1
ATOM 871 C C . ILE A 1 106 ? 0.477 1.848 6.673 1.00 98.50 106 ILE A C 1
ATOM 873 O O . ILE A 1 106 ? -0.353 0.982 6.946 1.00 98.50 106 ILE A O 1
ATOM 877 N N . ALA A 1 107 ? 0.808 2.809 7.539 1.00 98.00 107 ALA A N 1
ATOM 878 C CA . ALA A 1 107 ? 0.230 2.903 8.877 1.00 98.00 107 ALA A CA 1
ATOM 879 C C . ALA A 1 107 ? -1.291 3.131 8.830 1.00 98.00 107 ALA A C 1
ATOM 881 O O . ALA A 1 107 ? -2.037 2.497 9.581 1.00 98.00 107 ALA A O 1
ATOM 882 N N . TYR A 1 108 ? -1.761 3.979 7.911 1.00 98.50 108 TYR A N 1
ATOM 883 C CA . TYR A 1 108 ? -3.186 4.189 7.666 1.00 98.50 108 TYR A CA 1
ATOM 884 C C . TYR A 1 108 ? -3.891 2.905 7.200 1.00 98.50 108 TYR A C 1
ATOM 886 O O . TYR A 1 108 ? -4.906 2.523 7.786 1.00 98.50 108 TYR A O 1
ATOM 894 N N . PHE A 1 109 ? -3.351 2.213 6.192 1.00 98.69 109 PHE A N 1
ATOM 895 C CA . PHE A 1 109 ? -3.902 0.954 5.684 1.00 98.69 109 PHE A CA 1
ATOM 896 C C . PHE A 1 109 ? -3.994 -0.108 6.773 1.00 98.69 109 PHE A C 1
ATOM 898 O O . PHE A 1 109 ? -5.039 -0.745 6.895 1.00 98.69 109 PHE A O 1
ATOM 905 N N . LEU A 1 110 ? -2.957 -0.255 7.601 1.00 98.69 110 LEU A N 1
ATOM 906 C CA . LEU A 1 110 ? -2.981 -1.171 8.740 1.00 98.69 110 LEU A CA 1
ATOM 907 C C . LEU A 1 110 ? -4.076 -0.791 9.740 1.00 98.69 110 LEU A C 1
ATOM 909 O O . LEU A 1 110 ? -4.919 -1.626 10.049 1.00 98.69 110 LEU A O 1
ATOM 913 N N . CYS A 1 111 ? -4.130 0.465 10.199 1.00 98.62 111 CYS A N 1
ATOM 914 C CA . CYS A 1 111 ? -5.140 0.895 11.172 1.00 98.62 111 CYS A CA 1
ATOM 915 C C . CYS A 1 111 ? -6.568 0.718 10.642 1.00 98.62 111 CYS A C 1
ATOM 917 O O . CYS A 1 111 ? -7.431 0.193 11.347 1.00 98.62 111 CYS A O 1
ATOM 919 N N . LYS A 1 112 ? -6.827 1.112 9.392 1.00 98.62 112 LYS A N 1
ATOM 920 C CA . LYS A 1 112 ? -8.151 0.958 8.784 1.00 98.62 112 LYS A CA 1
ATOM 921 C C . LYS A 1 112 ? -8.508 -0.517 8.602 1.00 98.62 112 LYS A C 1
ATOM 923 O O . LYS A 1 112 ? -9.608 -0.902 8.972 1.00 98.62 112 LYS A O 1
ATOM 928 N N . SER A 1 113 ? -7.581 -1.351 8.134 1.00 98.75 113 SER A N 1
ATOM 929 C CA . SER A 1 113 ? -7.819 -2.794 7.972 1.00 98.75 113 SER A CA 1
ATOM 930 C C . SER A 1 113 ? -8.063 -3.489 9.313 1.00 98.75 113 SER A C 1
ATOM 932 O O . SER A 1 113 ? -8.987 -4.289 9.429 1.00 98.75 113 SER A O 1
ATOM 934 N N . TYR A 1 114 ? -7.304 -3.137 10.357 1.00 98.75 114 TYR A N 1
ATOM 935 C CA . TYR A 1 114 ? -7.543 -3.647 11.707 1.00 98.75 114 TYR A CA 1
ATOM 936 C C . TYR A 1 114 ? -8.922 -3.252 12.232 1.00 98.75 114 TYR A C 1
ATOM 938 O O . TYR A 1 114 ? -9.605 -4.083 12.822 1.00 98.75 114 TYR A O 1
ATOM 946 N N . MET A 1 115 ? -9.358 -2.012 12.002 1.00 98.44 115 MET A N 1
ATOM 947 C CA . MET A 1 115 ? -10.695 -1.573 12.397 1.00 98.44 115 MET A CA 1
ATOM 948 C C . MET A 1 115 ? -11.796 -2.349 11.661 1.00 98.44 115 MET A C 1
ATOM 950 O O . MET A 1 115 ? -12.720 -2.843 12.301 1.00 98.44 115 MET A O 1
ATOM 954 N N . GLU A 1 116 ? -11.696 -2.478 10.336 1.00 98.38 116 GLU A N 1
ATOM 955 C CA . GLU A 1 116 ? -12.711 -3.144 9.503 1.00 98.38 116 GLU A CA 1
ATOM 956 C C . GLU A 1 116 ? -12.832 -4.644 9.814 1.00 98.38 116 GLU A C 1
ATOM 958 O O . GLU A 1 116 ? -13.923 -5.207 9.754 1.00 98.38 116 GLU A O 1
ATOM 963 N N . LEU A 1 117 ? -11.730 -5.285 10.214 1.00 98.31 117 LEU A N 1
ATOM 964 C CA . LEU A 1 117 ? -11.707 -6.684 10.650 1.00 98.31 117 LEU A CA 1
ATOM 965 C C . LEU A 1 117 ? -11.945 -6.865 12.158 1.00 98.31 117 LEU A C 1
ATOM 967 O O . LEU A 1 117 ? -11.816 -7.979 12.666 1.00 98.31 117 LEU A O 1
ATOM 971 N N . ALA A 1 118 ? -12.275 -5.795 12.888 1.00 97.94 118 ALA A N 1
ATOM 972 C CA . ALA A 1 118 ? -12.467 -5.814 14.340 1.00 97.94 118 ALA A CA 1
ATOM 973 C C . ALA A 1 118 ? -11.253 -6.366 15.129 1.00 97.94 118 ALA A C 1
ATOM 975 O O . ALA A 1 118 ? -11.389 -6.939 16.213 1.00 97.94 118 ALA A O 1
ATOM 976 N N . LEU A 1 119 ? -10.043 -6.165 14.603 1.00 98.12 119 LEU A N 1
ATOM 977 C CA . LEU A 1 119 ? -8.759 -6.509 15.217 1.00 98.12 119 LEU A CA 1
ATOM 978 C C . LEU A 1 119 ? -8.332 -5.405 16.197 1.00 98.12 119 LEU A C 1
ATOM 980 O O . LEU A 1 119 ? -7.358 -4.674 15.998 1.00 98.12 119 LEU A O 1
ATOM 984 N N . TRP A 1 120 ? -9.111 -5.255 17.270 1.00 97.44 120 TRP A N 1
ATOM 985 C CA . TRP A 1 120 ? -9.009 -4.126 18.201 1.00 97.44 120 TRP A CA 1
ATOM 986 C C . TRP A 1 120 ? -7.669 -4.045 18.932 1.00 97.44 120 TRP A C 1
ATOM 988 O O . TRP A 1 120 ? -7.194 -2.949 19.218 1.00 97.44 120 TRP A O 1
ATOM 998 N N . GLN A 1 121 ? -7.044 -5.187 19.224 1.00 96.75 121 GLN A N 1
ATOM 999 C CA . GLN A 1 121 ? -5.761 -5.224 19.928 1.00 96.75 121 GLN A CA 1
ATOM 1000 C C . GLN A 1 121 ? -4.635 -4.654 19.054 1.00 96.75 121 GLN A C 1
ATOM 1002 O O . GLN A 1 121 ? -3.819 -3.862 19.522 1.00 96.75 121 GLN A O 1
ATOM 1007 N N . GLN A 1 122 ? -4.625 -5.009 17.770 1.00 98.12 122 GLN A N 1
ATOM 1008 C CA . GLN A 1 122 ? -3.684 -4.499 16.780 1.00 98.12 122 GLN A CA 1
ATOM 1009 C C . GLN A 1 122 ? -3.938 -3.015 16.506 1.00 98.12 122 GLN A C 1
ATOM 1011 O O . GLN A 1 122 ? -2.992 -2.229 16.486 1.00 98.12 122 GLN A O 1
ATOM 1016 N N . LEU A 1 123 ? -5.207 -2.608 16.378 1.00 98.31 123 LEU A N 1
ATOM 1017 C CA . LEU A 1 123 ? -5.564 -1.194 16.248 1.00 98.31 123 LEU A CA 1
ATOM 1018 C C . LEU A 1 123 ? -5.077 -0.373 17.452 1.00 98.31 123 LEU A C 1
ATOM 1020 O O . LEU A 1 123 ? -4.490 0.688 17.262 1.00 98.31 123 LEU A O 1
ATOM 1024 N N . ALA A 1 124 ? -5.268 -0.870 18.679 1.00 97.75 124 ALA A N 1
ATOM 1025 C CA . ALA A 1 124 ? -4.811 -0.202 19.898 1.00 97.75 124 ALA A CA 1
ATOM 1026 C C . ALA A 1 124 ? -3.290 -0.007 19.942 1.00 97.75 124 ALA A C 1
ATOM 1028 O O . ALA A 1 124 ? -2.818 0.993 20.481 1.00 97.75 124 ALA A O 1
ATOM 1029 N N . LEU A 1 125 ? -2.534 -0.951 19.376 1.00 96.19 125 LEU A N 1
ATOM 1030 C CA . LEU A 1 125 ? -1.077 -0.887 19.315 1.00 96.19 125 LEU A CA 1
ATOM 1031 C C . LEU A 1 125 ? -0.586 0.119 18.262 1.00 96.19 125 LEU A C 1
ATOM 1033 O O . LEU A 1 125 ? 0.327 0.890 18.541 1.00 96.19 125 LEU A O 1
ATOM 1037 N N . PHE A 1 126 ? -1.188 0.121 17.070 1.00 96.06 126 PHE A N 1
ATOM 1038 C CA . PHE A 1 126 ? -0.691 0.888 15.919 1.00 96.06 126 PHE A CA 1
ATOM 1039 C C . PHE A 1 126 ? -1.260 2.308 15.809 1.00 96.06 126 PHE A C 1
ATOM 1041 O O . PHE A 1 126 ? -0.570 3.207 15.327 1.00 96.06 126 PHE A O 1
ATOM 1048 N N . LEU A 1 127 ? -2.495 2.547 16.263 1.00 97.88 127 LEU A N 1
ATOM 1049 C CA . LEU A 1 127 ? -3.132 3.862 16.142 1.00 97.88 127 LEU A CA 1
ATOM 1050 C C . LEU A 1 127 ? -2.324 4.985 16.824 1.00 97.88 127 LEU A C 1
ATOM 1052 O O . LEU A 1 127 ? -2.145 6.027 16.194 1.00 97.88 127 LEU A O 1
ATOM 1056 N N . PRO A 1 128 ? -1.776 4.820 18.046 1.00 97.75 128 PRO A N 1
ATOM 1057 C CA . PRO A 1 128 ? -0.957 5.862 18.666 1.00 97.75 128 PRO A CA 1
ATOM 1058 C C . PRO A 1 128 ? 0.286 6.228 17.849 1.00 97.75 128 PRO A C 1
ATOM 1060 O O . PRO A 1 128 ? 0.660 7.397 17.805 1.00 97.75 128 PRO A O 1
ATOM 1063 N N . GLU A 1 129 ? 0.921 5.259 17.183 1.00 95.31 129 GLU A N 1
ATOM 1064 C CA . GLU A 1 129 ? 2.088 5.521 16.337 1.00 95.31 129 GLU A CA 1
ATOM 1065 C C . GLU A 1 129 ? 1.715 6.391 15.131 1.00 95.31 129 GLU A C 1
ATOM 1067 O O . GLU A 1 129 ? 2.387 7.392 14.875 1.00 95.31 129 GLU A O 1
ATOM 1072 N N . LEU A 1 130 ? 0.612 6.065 14.444 1.00 96.81 130 LEU A N 1
ATOM 1073 C CA . LEU A 1 130 ? 0.083 6.867 13.336 1.00 96.81 130 LEU A CA 1
ATOM 1074 C C . LEU A 1 130 ? -0.193 8.313 13.778 1.00 96.81 130 LEU A C 1
ATOM 1076 O O . LEU A 1 130 ? 0.276 9.249 13.134 1.00 96.81 130 LEU A O 1
ATOM 1080 N N . LEU A 1 131 ? -0.895 8.491 14.902 1.00 97.56 131 LEU A N 1
ATOM 1081 C CA . LEU A 1 131 ? -1.253 9.814 15.427 1.00 97.56 131 LEU A CA 1
ATOM 1082 C C . LEU A 1 131 ? -0.029 10.634 15.855 1.00 97.56 131 LEU A C 1
ATOM 1084 O O . LEU A 1 131 ? 0.025 11.833 15.601 1.00 97.56 131 LEU A O 1
ATOM 1088 N N . ASN A 1 132 ? 0.960 9.999 16.489 1.00 97.56 132 ASN A N 1
ATOM 1089 C CA . ASN A 1 132 ? 2.152 10.688 16.984 1.00 97.56 132 ASN A CA 1
ATOM 1090 C C . ASN A 1 132 ? 3.130 11.045 15.862 1.00 97.56 132 ASN A C 1
ATOM 1092 O O . ASN A 1 132 ? 3.766 12.096 15.905 1.00 97.56 132 ASN A O 1
ATOM 1096 N N . ARG A 1 133 ? 3.285 10.160 14.871 1.00 96.69 133 ARG A N 1
ATOM 1097 C CA . ARG A 1 133 ? 4.238 10.350 13.772 1.00 96.69 133 ARG A CA 1
ATOM 1098 C C . ARG A 1 133 ? 3.683 11.248 12.669 1.00 96.69 133 ARG A C 1
ATOM 1100 O O . ARG A 1 133 ? 4.457 11.954 12.026 1.00 96.69 133 ARG A O 1
ATOM 1107 N N . TYR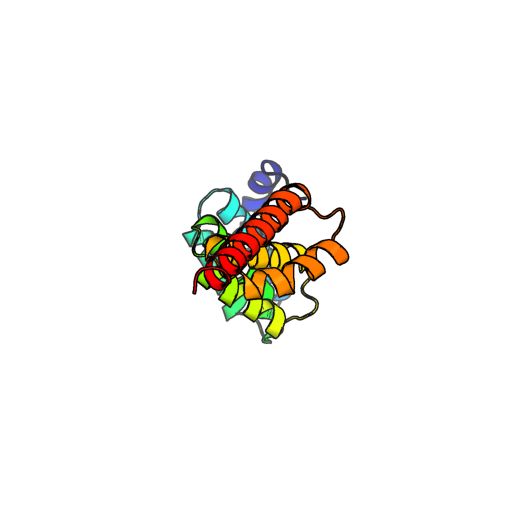 A 1 134 ? 2.365 11.236 12.468 1.00 97.00 134 TYR A N 1
ATOM 1108 C CA . TYR A 1 134 ? 1.676 11.976 11.409 1.00 97.00 134 TYR A CA 1
ATOM 1109 C C . TYR A 1 134 ? 0.454 12.745 11.945 1.00 97.00 134 TYR A C 1
ATOM 1111 O O . TYR A 1 134 ? -0.659 12.520 11.459 1.00 97.00 134 TYR A O 1
ATOM 1119 N N . PRO A 1 135 ? 0.624 13.651 12.929 1.00 96.50 135 PRO A N 1
ATOM 1120 C CA . PRO A 1 135 ? -0.497 14.352 13.563 1.00 96.50 135 PRO A CA 1
ATOM 1121 C C . PRO A 1 135 ? -1.329 15.160 12.557 1.00 96.50 135 PRO A C 1
ATOM 1123 O O . PRO A 1 135 ? -2.551 15.056 12.559 1.00 96.50 135 PRO A O 1
ATOM 1126 N N . ASP A 1 136 ? -0.664 15.856 11.631 1.00 95.62 136 ASP A N 1
ATOM 1127 C CA . ASP A 1 136 ? -1.285 16.634 10.547 1.00 95.62 136 ASP A CA 1
ATOM 1128 C C . ASP A 1 136 ? -1.144 15.923 9.184 1.00 95.62 136 ASP A C 1
ATOM 1130 O O . ASP A 1 136 ? -0.926 16.544 8.139 1.00 95.62 136 ASP A O 1
ATOM 1134 N N . GLY A 1 137 ? -1.192 14.588 9.205 1.00 94.38 137 GLY A N 1
ATOM 1135 C CA . GLY A 1 137 ? -1.006 13.737 8.033 1.00 94.38 137 GLY A CA 1
ATOM 1136 C C . GLY A 1 137 ? -2.086 13.889 6.951 1.00 94.38 137 GLY A C 1
ATOM 1137 O O . GLY A 1 137 ? -3.174 14.425 7.179 1.00 94.38 137 GLY A O 1
ATOM 1138 N N . ARG A 1 138 ? -1.830 13.330 5.762 1.00 96.50 138 ARG A N 1
ATOM 1139 C CA . ARG A 1 138 ? -2.800 13.195 4.657 1.00 96.50 138 ARG A CA 1
ATOM 1140 C C . ARG A 1 138 ? -4.104 12.532 5.096 1.00 96.50 138 ARG A C 1
ATOM 1142 O O . ARG A 1 138 ? -5.151 12.841 4.533 1.00 96.50 138 ARG A O 1
ATOM 1149 N N . TYR A 1 139 ? -4.039 11.637 6.080 1.00 96.69 139 TYR A N 1
ATOM 1150 C CA . TYR A 1 139 ? -5.180 10.862 6.564 1.00 96.69 139 TYR A CA 1
ATOM 1151 C C . TYR A 1 139 ? -5.815 11.422 7.842 1.00 96.69 139 TYR A C 1
ATOM 1153 O O . TYR A 1 139 ? -6.712 10.790 8.388 1.00 96.69 139 TYR A O 1
ATOM 1161 N N . GLN A 1 140 ? -5.426 12.612 8.312 1.00 96.69 140 GLN A N 1
ATOM 1162 C CA . GLN A 1 140 ? -5.903 13.160 9.592 1.00 96.69 140 GLN A CA 1
ATOM 1163 C C . GLN A 1 140 ? -7.433 13.210 9.750 1.00 96.69 140 GLN A C 1
ATOM 1165 O O . GLN A 1 140 ? -7.957 13.059 10.852 1.00 96.69 140 GLN A O 1
ATOM 1170 N N . SER A 1 141 ? -8.176 13.365 8.648 1.00 96.75 141 SER A N 1
ATOM 1171 C CA . SER A 1 141 ? -9.641 13.417 8.667 1.00 96.75 141 SER A CA 1
ATOM 1172 C C . SER A 1 141 ? -10.301 12.110 9.117 1.00 96.75 141 SER A C 1
ATOM 1174 O O . SER A 1 141 ? -11.442 12.148 9.573 1.00 96.75 141 SER A O 1
ATOM 1176 N N . VAL A 1 142 ? -9.606 10.969 9.024 1.00 96.06 142 VAL A N 1
ATOM 1177 C CA . VAL A 1 142 ? -10.128 9.657 9.450 1.00 96.06 142 VAL A CA 1
ATOM 1178 C C . VAL A 1 142 ? -9.777 9.313 10.900 1.00 96.06 142 VAL A C 1
ATOM 1180 O O . VAL A 1 142 ? -10.326 8.368 11.461 1.00 96.06 142 VAL A O 1
ATOM 1183 N N . TYR A 1 143 ? -8.870 10.060 11.536 1.00 97.25 143 TYR A N 1
ATOM 1184 C CA . TYR A 1 143 ? -8.398 9.749 12.888 1.00 97.25 143 TYR A CA 1
ATOM 1185 C C . TYR A 1 143 ? -9.526 9.706 13.930 1.00 97.25 143 TYR A C 1
ATOM 1187 O O . TYR A 1 143 ? -9.544 8.754 14.716 1.00 97.25 143 TYR A O 1
ATOM 1195 N N . PRO A 1 144 ? -10.512 10.630 13.921 1.00 98.06 144 PRO A N 1
ATOM 1196 C CA . PRO A 1 144 ? -11.623 10.567 14.868 1.00 98.06 144 PRO A CA 1
ATOM 1197 C C . PRO A 1 144 ? -12.466 9.291 14.734 1.00 98.06 144 PRO A C 1
ATOM 1199 O O . PRO A 1 144 ? -12.946 8.768 15.738 1.00 98.06 144 PRO A O 1
ATOM 1202 N N . GLU A 1 145 ? -12.634 8.766 13.514 1.00 97.94 145 GLU A N 1
ATOM 1203 C CA . GLU A 1 145 ? -13.353 7.509 13.265 1.00 97.94 145 GLU A CA 1
ATOM 1204 C C . GLU A 1 145 ? -12.612 6.326 13.899 1.00 97.94 145 GLU A C 1
ATOM 1206 O O . GLU A 1 145 ? -13.206 5.578 14.676 1.00 97.94 145 GLU A O 1
ATOM 1211 N N . LEU A 1 146 ? -11.304 6.210 13.637 1.00 97.94 146 LEU A N 1
ATOM 1212 C CA . LEU A 1 146 ? -10.451 5.152 14.190 1.00 97.94 146 LEU A CA 1
ATOM 1213 C C . LEU A 1 146 ? -10.442 5.181 15.727 1.00 97.94 146 LEU A C 1
ATOM 1215 O O . LEU A 1 146 ? -10.584 4.145 16.379 1.00 97.94 146 LEU A O 1
ATOM 1219 N N . GLN A 1 147 ? -10.309 6.375 16.314 1.00 98.12 147 GLN A N 1
ATOM 1220 C CA . GLN A 1 147 ? -10.319 6.562 17.766 1.00 98.12 147 GLN A CA 1
ATOM 1221 C C . GLN A 1 147 ? -11.664 6.170 18.379 1.00 98.12 147 GLN A C 1
ATOM 1223 O O . GLN A 1 147 ? -11.696 5.458 19.384 1.00 98.12 147 GLN A O 1
ATOM 1228 N N . LYS A 1 148 ? -12.773 6.610 17.774 1.00 97.50 148 LYS A N 1
ATOM 1229 C CA . LYS A 1 148 ? -14.116 6.287 18.257 1.00 97.50 148 LYS A CA 1
ATOM 1230 C C . LYS A 1 148 ? -14.386 4.783 18.192 1.00 97.50 148 LYS A C 1
ATOM 1232 O O . LYS A 1 148 ? -14.832 4.214 19.183 1.00 97.50 148 LYS A O 1
ATOM 1237 N N . ALA A 1 149 ? -14.071 4.137 17.068 1.00 96.62 149 ALA A N 1
ATOM 1238 C CA . ALA A 1 149 ? -14.258 2.696 16.906 1.00 96.62 149 ALA A CA 1
ATOM 1239 C C . ALA A 1 149 ? -13.491 1.903 17.976 1.00 96.62 149 ALA A C 1
ATOM 1241 O O . ALA A 1 149 ? -14.042 0.993 18.601 1.00 96.62 149 ALA A O 1
ATOM 1242 N N . LEU A 1 150 ? -12.246 2.300 18.258 1.00 96.50 150 LEU A N 1
ATOM 1243 C CA . LEU A 1 150 ? -11.454 1.678 19.312 1.00 96.50 150 LEU A CA 1
ATOM 1244 C C . LEU A 1 150 ? -12.083 1.879 20.703 1.00 96.50 150 LEU A C 1
ATOM 1246 O O . LEU A 1 150 ? -12.212 0.912 21.453 1.00 96.50 150 LEU A O 1
ATOM 1250 N N . GLN A 1 151 ? -12.526 3.094 21.040 1.00 96.31 151 GLN A N 1
ATOM 1251 C CA . GLN A 1 151 ? -13.189 3.380 22.322 1.00 96.31 151 GLN A CA 1
ATOM 1252 C C . GLN A 1 151 ? -14.480 2.568 22.508 1.00 96.31 151 GLN A C 1
ATOM 1254 O O . GLN A 1 151 ? -14.715 2.004 23.580 1.00 96.31 151 GLN A O 1
ATOM 1259 N N . ASP A 1 152 ? -15.308 2.480 21.468 1.00 95.00 152 ASP A N 1
ATOM 1260 C CA . ASP A 1 152 ? -16.572 1.743 21.507 1.00 95.00 152 ASP A CA 1
ATOM 1261 C C . ASP A 1 152 ? -16.336 0.227 21.676 1.00 95.00 152 ASP A C 1
ATOM 1263 O O . ASP A 1 152 ? -17.052 -0.439 22.437 1.00 95.00 152 ASP A O 1
ATOM 1267 N N . SER A 1 153 ? -15.274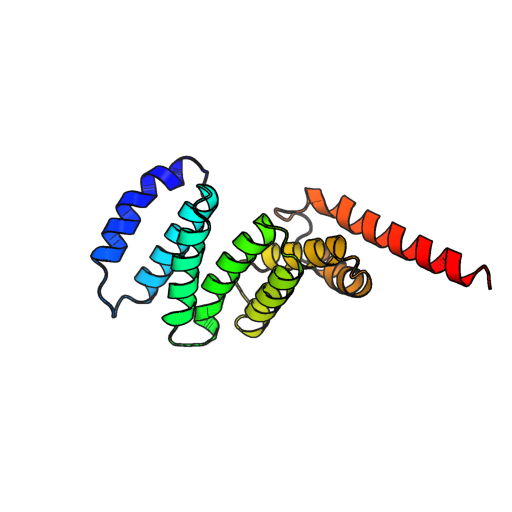 -0.317 21.063 1.00 93.94 153 SER A N 1
ATOM 1268 C CA . SER A 1 153 ? -14.873 -1.721 21.250 1.00 93.94 153 SER A CA 1
ATOM 1269 C C . SER A 1 153 ? -14.493 -2.037 22.707 1.00 93.94 153 SER A C 1
ATOM 1271 O O . SER A 1 153 ? -14.909 -3.061 23.256 1.00 93.94 153 SER A O 1
ATOM 1273 N N . GLN A 1 154 ? -13.782 -1.123 23.376 1.00 89.19 154 GLN A N 1
ATOM 1274 C CA . GLN A 1 154 ? -13.323 -1.289 24.760 1.00 89.19 154 GLN A CA 1
ATOM 1275 C C . GLN A 1 154 ? -14.477 -1.218 25.766 1.00 89.19 154 GLN A C 1
ATOM 1277 O O . GLN A 1 154 ? -14.534 -2.017 26.701 1.00 89.19 154 GLN A O 1
ATOM 1282 N N . ARG A 1 155 ? -15.439 -0.311 25.554 1.00 87.12 155 ARG A N 1
ATOM 1283 C CA . ARG A 1 155 ? -16.647 -0.204 26.396 1.00 87.12 155 ARG A CA 1
ATOM 1284 C C . ARG A 1 155 ? -17.494 -1.471 26.347 1.00 87.12 155 ARG A C 1
ATOM 1286 O O . ARG A 1 1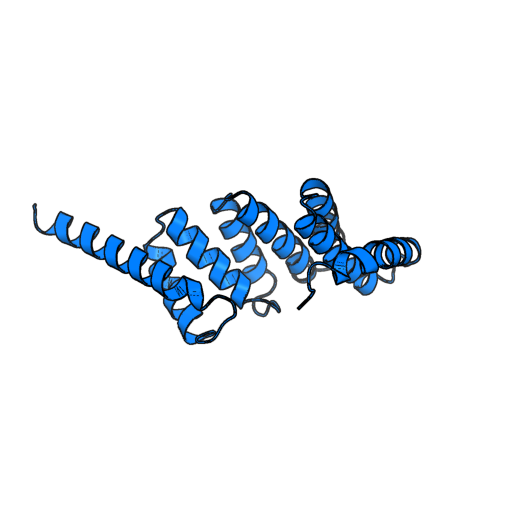55 ? -17.979 -1.940 27.372 1.00 87.12 155 ARG A O 1
ATOM 1293 N N . THR A 1 156 ? -17.637 -2.045 25.156 1.00 81.75 156 THR A N 1
ATOM 1294 C CA . THR A 1 156 ? -18.400 -3.283 24.960 1.00 81.75 156 THR A CA 1
ATOM 1295 C C . THR A 1 156 ? -17.734 -4.473 25.660 1.00 81.75 156 THR A C 1
ATOM 1297 O O . THR A 1 156 ? -18.428 -5.333 26.201 1.00 81.75 156 THR A O 1
ATOM 1300 N N . ALA A 1 157 ? -16.398 -4.518 25.689 1.00 76.25 157 ALA A N 1
ATOM 1301 C CA . ALA A 1 157 ? -15.645 -5.545 26.407 1.00 76.25 157 ALA A CA 1
ATOM 1302 C C . ALA A 1 157 ? -15.735 -5.388 27.938 1.00 76.25 157 ALA A C 1
ATOM 1304 O O . ALA A 1 157 ? -15.935 -6.383 28.630 1.00 76.25 157 ALA A O 1
ATOM 1305 N N . GLY A 1 158 ? -15.652 -4.155 28.456 1.00 69.56 158 GLY A N 1
ATOM 1306 C CA . GLY A 1 158 ? -15.797 -3.860 29.889 1.00 69.56 158 GLY A CA 1
ATOM 1307 C C . GLY A 1 158 ? -17.170 -4.254 30.438 1.00 69.56 158 GLY A C 1
ATOM 1308 O O . GLY A 1 158 ? -17.257 -5.022 31.389 1.00 69.56 158 GLY A O 1
ATOM 1309 N N . ASN A 1 159 ? -18.247 -3.872 29.744 1.00 62.59 159 ASN A N 1
ATOM 1310 C CA . ASN A 1 159 ? -19.617 -4.200 30.161 1.00 62.59 159 ASN A CA 1
ATOM 1311 C C . ASN A 1 159 ? -19.932 -5.710 30.165 1.00 62.59 159 ASN A C 1
ATOM 1313 O O . ASN A 1 159 ? -20.896 -6.128 30.799 1.00 62.59 159 ASN A O 1
ATOM 1317 N N . ARG A 1 160 ? -19.163 -6.541 29.446 1.00 59.91 160 ARG A N 1
ATOM 1318 C CA . ARG A 1 160 ? -19.316 -8.008 29.473 1.00 59.91 160 ARG A CA 1
ATOM 1319 C C . ARG A 1 160 ? -18.610 -8.666 30.659 1.00 59.91 160 ARG A C 1
ATOM 1321 O O . ARG A 1 160 ? -18.963 -9.790 30.996 1.00 59.91 160 ARG A O 1
ATOM 1328 N N . MET A 1 161 ? -17.626 -8.001 31.264 1.00 56.94 161 MET A N 1
ATOM 1329 C CA . MET A 1 161 ? -16.914 -8.516 32.438 1.00 56.94 161 MET A CA 1
ATOM 1330 C C . MET A 1 161 ? -17.642 -8.201 33.750 1.00 56.94 161 MET A C 1
ATOM 1332 O O . MET A 1 161 ? -17.484 -8.952 34.702 1.00 56.94 161 MET A O 1
ATOM 1336 N N . ASP A 1 162 ? -18.497 -7.175 33.769 1.00 52.81 162 ASP A N 1
ATOM 1337 C CA . ASP A 1 162 ? -19.256 -6.755 34.960 1.00 52.81 162 ASP A CA 1
ATOM 1338 C C . ASP A 1 162 ? -20.607 -7.491 35.144 1.00 52.81 162 ASP A C 1
ATOM 1340 O O . ASP A 1 162 ? -21.362 -7.185 36.066 1.00 52.81 162 ASP A O 1
ATOM 1344 N N . LEU A 1 163 ? -20.947 -8.436 34.257 1.00 54.38 163 LEU A N 1
ATOM 1345 C CA . LEU A 1 163 ? -22.225 -9.174 34.253 1.00 54.38 163 LEU A CA 1
ATOM 1346 C C . LEU A 1 163 ? -22.091 -10.678 34.569 1.00 54.38 163 LEU A C 1
ATOM 1348 O O . LEU A 1 163 ? -23.072 -11.409 34.422 1.00 54.38 163 LEU A O 1
ATOM 1352 N N . ASN A 1 164 ? -20.912 -11.134 35.002 1.00 43.59 164 ASN A N 1
ATOM 1353 C CA . ASN A 1 164 ? -20.659 -12.498 35.493 1.00 43.59 164 ASN A CA 1
ATOM 1354 C C . ASN A 1 164 ? -20.229 -12.471 36.961 1.00 43.59 164 ASN A C 1
ATOM 1356 O O . ASN A 1 164 ? -20.488 -13.481 37.651 1.00 43.59 164 ASN A O 1
#

Foldseek 3Di:
DCDLVVLVVCQVVLVVVLVVDDLVNLVSNLVSLLSNLVSCVSVVVNVSSLVSLVVQLVSDPALLSNLSSLVSVLSSCVVVLVLVSNQVSLVSSCVSDVPPPCVLVSLVSQLVSCLVVVVLVSNVVRLVVSCVVAVPHPCVVCSVVSVVSSVVSVVVVVVVVVPD